Protein AF-A0A0F6ADE4-F1 (afdb_monomer)

pLDDT: mean 85.1, std 11.87, range [43.09, 96.0]

Secondary structure (DSSP, 8-state):
-HHHHHHHHHHHHHHHHHHHHHHHHHHHHHH---HHHHHHHHHHHHHHHHHHHHHHHHHHTT-HHHHHHHHHHH--

Sequence (76 aa):
MKSIQTNEKKLIAAWLFCVLCWGNVALLMLFSPLTILEVTSLCFAVVVTQMTIYFTKKIGESNPLVASVYKCLLGD

Radius of gyration: 15.03 Å; Cα contacts (8 Å, |Δi|>4): 45; chains: 1; bounding box: 37×23×38 Å

Organism: NCBI:txid1129367

Mean predicted aligned error: 5.8 Å

Foldseek 3Di:
DVVLVVLVVVLVVLVVVLVVLVVVLVVCVVPPPDVVVSVVSVVVSVVSVVVSLVSLVVSCVVPVVSVVVNCVVPVD

Solvent-accessible surface area (backbone atoms only — not comparable to full-atom values): 4183 Å² total; per-residue (Å²): 116,75,68,64,62,52,52,52,55,51,50,54,52,42,51,52,51,39,52,51,42,47,52,51,38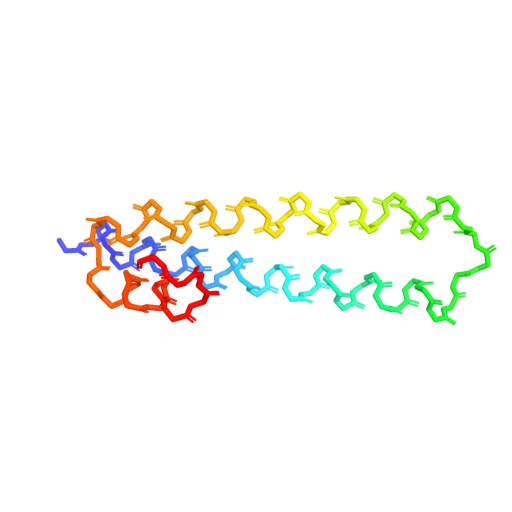,53,50,38,66,74,72,55,92,49,65,69,58,42,53,53,42,48,53,49,38,50,54,48,44,54,51,44,51,51,51,42,50,63,48,15,80,79,29,71,69,47,30,52,51,46,24,74,75,70,75,104

Nearest PDB structures (foldseek):
  5l8f-assembly1_B  TM=8.034E-01  e=1.511E+00  Rhodospirillum rubrum ATCC 11170
  6wa9-assembly1_L  TM=8.496E-01  e=2.503E+00  Chlamydia pneumoniae
  6sv1-assembly1_B  TM=8.020E-01  e=3.221E+00  Rhodospirillum rubrum
  5l8g-assembly3_c  TM=8.058E-01  e=4.146E+00  Rhodospirillum rubrum
  5l8g-assembly2_S  TM=8.030E-01  e=5.683E+00  Rhodospirillum rubrum

Structure (mmCIF, N/CA/C/O backbone):
data_AF-A0A0F6ADE4-F1
#
_entry.id   AF-A0A0F6ADE4-F1
#
loop_
_atom_site.group_PDB
_atom_site.id
_atom_site.type_symbol
_atom_site.label_atom_id
_atom_site.label_alt_id
_atom_site.label_comp_id
_atom_site.label_asym_id
_atom_site.label_entity_id
_atom_site.label_seq_id
_atom_site.pdbx_PDB_ins_code
_atom_site.Cartn_x
_atom_site.Cartn_y
_atom_site.Cartn_z
_atom_site.occupancy
_atom_site.B_iso_or_equiv
_atom_site.auth_seq_id
_atom_site.auth_comp_id
_atom_site.auth_asym_id
_atom_site.auth_atom_id
_atom_site.pdbx_PDB_model_num
ATOM 1 N N . MET A 1 1 ? -22.288 10.687 16.919 1.00 43.09 1 MET A N 1
ATOM 2 C CA . MET A 1 1 ? -22.536 9.709 15.828 1.00 43.09 1 MET A CA 1
ATOM 3 C C . MET A 1 1 ? -21.993 10.121 14.453 1.00 43.09 1 MET A C 1
ATOM 5 O O . MET A 1 1 ? -21.423 9.260 13.803 1.00 43.09 1 MET A O 1
ATOM 9 N N . LYS A 1 2 ? -22.090 11.385 13.992 1.00 46.94 2 LYS A N 1
ATOM 10 C CA . LYS A 1 2 ? -21.607 11.785 12.641 1.00 46.94 2 LYS A CA 1
ATOM 11 C C . LYS A 1 2 ? -20.087 11.647 12.400 1.00 46.94 2 LYS A C 1
ATOM 13 O O . LYS A 1 2 ? -19.677 11.376 11.274 1.00 46.94 2 LYS A O 1
ATOM 18 N N . SER A 1 3 ? -19.247 11.816 13.424 1.00 54.41 3 SER A N 1
ATOM 19 C CA . SER A 1 3 ? -17.781 11.725 13.279 1.00 54.41 3 SER A CA 1
ATOM 20 C C . SER A 1 3 ? -17.289 10.299 13.005 1.00 54.41 3 SER A C 1
ATOM 22 O O . SER A 1 3 ? -16.436 10.103 12.145 1.00 54.41 3 SER A O 1
ATOM 24 N N . ILE A 1 4 ? -17.875 9.303 13.676 1.00 54.06 4 ILE A N 1
ATOM 25 C CA . ILE A 1 4 ? -17.486 7.886 13.576 1.00 54.06 4 ILE A CA 1
ATOM 26 C C . ILE A 1 4 ? -17.718 7.364 12.150 1.00 54.06 4 ILE A C 1
ATOM 28 O O . ILE A 1 4 ? -16.809 6.821 11.530 1.00 54.06 4 ILE A O 1
ATOM 32 N N . GLN A 1 5 ? -18.890 7.651 11.579 1.00 56.97 5 GLN A N 1
ATOM 33 C CA . GLN A 1 5 ? -19.268 7.223 10.227 1.00 56.97 5 GLN A CA 1
ATOM 34 C C . GLN A 1 5 ? -18.442 7.905 9.114 1.00 56.97 5 GLN A C 1
ATOM 36 O O . GLN A 1 5 ? -18.284 7.376 8.015 1.00 56.97 5 GLN A O 1
ATOM 41 N N . THR A 1 6 ? -17.895 9.095 9.387 1.00 59.56 6 THR A N 1
ATOM 42 C CA . THR A 1 6 ? -17.021 9.815 8.445 1.00 59.56 6 THR A CA 1
ATOM 43 C C . THR A 1 6 ? -15.617 9.199 8.401 1.00 59.56 6 THR A C 1
ATOM 45 O O . THR A 1 6 ? -14.976 9.209 7.351 1.00 59.56 6 THR A O 1
ATOM 48 N N . ASN A 1 7 ? -15.148 8.626 9.513 1.00 71.56 7 ASN A N 1
ATOM 49 C CA . ASN A 1 7 ? -13.838 7.976 9.598 1.00 71.56 7 ASN A CA 1
ATOM 50 C C . ASN A 1 7 ? -13.808 6.631 8.855 1.00 71.56 7 ASN A C 1
ATOM 52 O O . ASN A 1 7 ? -12.837 6.351 8.159 1.00 71.56 7 ASN A O 1
ATOM 56 N N . GLU A 1 8 ? -14.889 5.846 8.903 1.00 72.56 8 GLU A N 1
ATOM 57 C CA . GLU A 1 8 ? -14.996 4.576 8.164 1.00 72.56 8 GLU A CA 1
ATOM 58 C C . GLU A 1 8 ? -14.951 4.775 6.642 1.00 72.56 8 GLU A C 1
ATOM 60 O O . GLU A 1 8 ? -14.218 4.082 5.941 1.00 72.56 8 GLU A O 1
ATOM 65 N N . LYS A 1 9 ? -15.674 5.772 6.112 1.00 80.38 9 LYS A N 1
ATOM 66 C CA . LYS A 1 9 ? -15.661 6.076 4.669 1.00 80.38 9 LYS A CA 1
ATOM 67 C C . LYS A 1 9 ? -14.274 6.489 4.179 1.00 80.38 9 LYS A C 1
ATOM 69 O O . LYS A 1 9 ? -13.858 6.083 3.097 1.00 80.38 9 LYS A O 1
ATOM 74 N N . LYS A 1 10 ? -13.548 7.272 4.983 1.00 83.94 10 LYS A N 1
ATOM 75 C CA . LYS A 1 10 ? -12.159 7.652 4.692 1.00 83.94 10 LYS A CA 1
ATOM 76 C C . LYS A 1 10 ? -11.230 6.442 4.703 1.00 83.94 10 LYS A C 1
ATOM 78 O O . LYS A 1 10 ? -10.354 6.357 3.851 1.00 83.94 10 LYS A O 1
ATOM 83 N N . LEU A 1 11 ? -11.446 5.502 5.622 1.00 86.69 11 LEU A N 1
ATOM 84 C CA . LEU A 1 11 ? -10.670 4.269 5.693 1.00 86.69 11 LEU A CA 1
ATOM 85 C C . LEU A 1 11 ? -10.886 3.384 4.460 1.00 86.69 11 LEU A C 1
ATOM 87 O O . LEU A 1 11 ? -9.918 2.913 3.873 1.00 86.69 11 LEU A O 1
ATOM 91 N N . ILE A 1 12 ? -12.138 3.214 4.024 1.00 88.75 12 ILE A N 1
ATOM 92 C CA . ILE A 1 12 ? -12.463 2.479 2.793 1.00 88.75 12 ILE A CA 1
ATOM 93 C C . ILE A 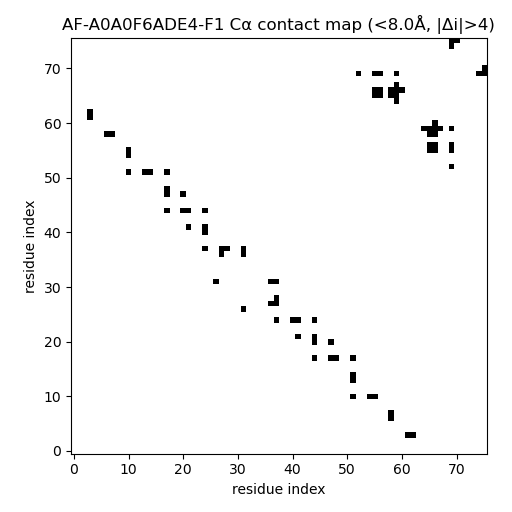1 12 ? -11.808 3.150 1.580 1.00 88.75 12 ILE A C 1
ATOM 95 O O . ILE A 1 12 ? -11.202 2.471 0.757 1.00 88.75 12 ILE A O 1
ATOM 99 N N . ALA A 1 13 ? -11.876 4.481 1.487 1.00 89.81 13 ALA A N 1
ATOM 100 C CA . ALA A 1 13 ? -11.217 5.223 0.415 1.00 89.81 13 ALA A CA 1
ATOM 101 C C . ALA A 1 13 ? -9.687 5.040 0.428 1.00 89.81 13 ALA A C 1
ATOM 103 O O . ALA A 1 13 ? -9.087 4.876 -0.633 1.00 89.81 13 ALA A O 1
ATOM 104 N N . ALA A 1 14 ? -9.059 5.013 1.609 1.00 90.75 14 ALA A N 1
ATOM 105 C CA . ALA A 1 14 ? -7.625 4.760 1.748 1.00 90.75 14 ALA A CA 1
ATOM 106 C C . ALA A 1 14 ? -7.240 3.344 1.287 1.00 90.75 14 ALA A C 1
ATOM 108 O O . ALA A 1 14 ? -6.281 3.184 0.535 1.00 90.75 14 ALA A O 1
ATOM 109 N N . TRP A 1 15 ? -8.020 2.325 1.661 1.00 92.81 15 TRP A N 1
ATOM 110 C CA . TRP A 1 15 ? -7.808 0.952 1.194 1.00 92.81 15 TRP A CA 1
ATOM 111 C C . TRP A 1 15 ? -8.027 0.799 -0.314 1.00 92.81 15 TRP A C 1
ATOM 113 O O . TRP A 1 15 ? -7.221 0.147 -0.974 1.00 92.81 15 TRP A O 1
ATOM 123 N N . LEU A 1 16 ? -9.047 1.445 -0.887 1.00 94.44 16 LEU A N 1
ATOM 124 C CA . LEU A 1 16 ? -9.253 1.480 -2.340 1.00 94.44 16 LEU A CA 1
ATOM 125 C C . LEU A 1 16 ? -8.060 2.116 -3.060 1.00 94.44 16 LEU A C 1
ATOM 127 O O . LEU A 1 16 ? -7.568 1.563 -4.040 1.00 94.44 16 LEU A O 1
ATOM 131 N N . PHE A 1 17 ? -7.560 3.245 -2.555 1.00 92.81 17 PHE A N 1
ATOM 132 C CA . PHE A 1 17 ? -6.364 3.886 -3.098 1.00 92.81 17 PHE A CA 1
ATOM 133 C C . PHE A 1 17 ? -5.132 2.977 -2.996 1.00 92.81 17 PHE A C 1
ATOM 135 O O . PHE A 1 17 ? -4.374 2.871 -3.956 1.00 92.81 17 PHE A O 1
ATOM 142 N N . CYS A 1 18 ? -4.959 2.274 -1.874 1.00 94.44 18 CYS A N 1
ATOM 143 C CA . CYS A 1 18 ? -3.882 1.303 -1.687 1.00 94.44 18 CYS A CA 1
ATOM 144 C C . CYS A 1 18 ? -3.935 0.185 -2.744 1.00 94.44 18 CYS A C 1
ATOM 146 O O . CYS A 1 18 ? -2.934 -0.082 -3.406 1.00 94.44 18 CYS A O 1
ATOM 148 N N . VAL A 1 19 ? -5.111 -0.409 -2.976 1.00 94.75 19 VAL A N 1
ATOM 149 C CA . VAL A 1 19 ? -5.302 -1.450 -4.003 1.00 94.75 19 VAL A CA 1
ATOM 150 C C . VAL A 1 19 ? -5.009 -0.914 -5.406 1.00 94.75 19 VAL A C 1
ATOM 152 O O . VAL A 1 19 ? -4.300 -1.564 -6.170 1.00 94.75 19 VAL A O 1
ATOM 155 N N . LEU A 1 20 ? -5.495 0.285 -5.743 1.00 94.81 20 LEU A N 1
ATOM 156 C CA . LEU A 1 20 ? -5.204 0.924 -7.032 1.00 94.81 20 LEU A CA 1
ATOM 157 C C . LEU A 1 20 ? -3.708 1.218 -7.204 1.00 94.81 20 LEU A C 1
ATOM 159 O O . LEU A 1 20 ? -3.170 1.036 -8.293 1.00 94.81 20 LEU A O 1
ATOM 163 N N . CYS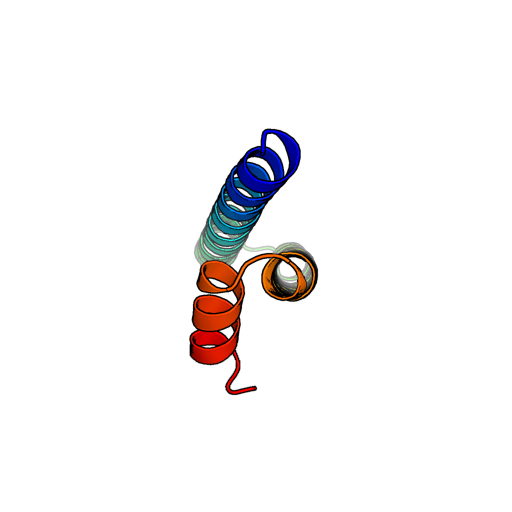 A 1 21 ? -3.023 1.621 -6.132 1.00 94.75 21 CYS A N 1
ATOM 164 C CA . CYS A 1 21 ? -1.584 1.856 -6.137 1.00 94.75 21 CYS A CA 1
ATOM 165 C C . CYS A 1 21 ? -0.811 0.567 -6.446 1.00 94.75 21 CYS A C 1
ATOM 167 O O . CYS A 1 21 ? 0.059 0.569 -7.315 1.00 94.75 21 CYS A O 1
ATOM 169 N N . TRP A 1 22 ? -1.159 -0.544 -5.796 1.00 95.69 22 TRP A N 1
ATOM 170 C CA . TRP A 1 22 ? -0.565 -1.851 -6.090 1.00 95.69 22 TRP A CA 1
ATOM 171 C C . TRP A 1 22 ? -0.903 -2.352 -7.495 1.00 95.69 22 TRP A C 1
ATOM 173 O O . TRP A 1 22 ? -0.028 -2.890 -8.170 1.00 95.69 22 TRP A O 1
ATOM 183 N N . GLY A 1 23 ? -2.127 -2.118 -7.973 1.00 94.25 23 GLY A N 1
ATOM 184 C CA . GLY A 1 23 ? -2.506 -2.395 -9.359 1.00 94.25 23 GLY A CA 1
ATOM 185 C C . GLY A 1 23 ? -1.635 -1.627 -10.356 1.00 94.25 23 GLY A C 1
ATOM 186 O O . GLY A 1 23 ? -1.142 -2.206 -11.320 1.00 94.25 23 GLY A O 1
ATOM 187 N N . ASN A 1 24 ? -1.366 -0.347 -10.089 1.00 92.50 24 ASN A N 1
ATOM 188 C CA . ASN A 1 24 ? -0.482 0.464 -10.922 1.00 92.50 24 ASN A CA 1
ATOM 189 C C . ASN A 1 24 ? 0.974 -0.032 -10.891 1.00 92.50 24 ASN A C 1
ATOM 191 O O . ASN A 1 24 ? 1.622 -0.078 -11.932 1.00 92.50 24 ASN A O 1
ATOM 195 N N . VAL A 1 25 ? 1.482 -0.456 -9.728 1.00 93.94 25 VAL A N 1
ATOM 196 C CA . VAL A 1 25 ? 2.812 -1.085 -9.629 1.00 93.94 25 VAL A CA 1
ATOM 197 C C . VAL A 1 25 ? 2.867 -2.378 -10.440 1.00 93.94 25 VAL A C 1
ATOM 199 O O . VAL A 1 25 ? 3.822 -2.576 -11.182 1.00 93.94 25 VAL A O 1
ATOM 202 N N . ALA A 1 26 ? 1.846 -3.234 -10.352 1.00 93.25 26 ALA A N 1
ATOM 203 C CA . ALA A 1 26 ? 1.790 -4.474 -11.123 1.00 93.25 26 ALA A CA 1
ATOM 204 C C . ALA A 1 26 ? 1.796 -4.210 -12.638 1.00 93.25 26 ALA A C 1
ATOM 206 O O . ALA A 1 26 ? 2.516 -4.879 -13.373 1.00 93.25 26 ALA A O 1
ATOM 207 N N . LEU A 1 27 ? 1.054 -3.199 -13.103 1.00 92.12 27 LEU A N 1
ATOM 208 C CA . LEU A 1 27 ? 1.080 -2.778 -14.506 1.00 92.12 27 LEU A CA 1
ATOM 209 C C . LEU A 1 27 ? 2.456 -2.238 -14.915 1.00 92.12 27 LEU A C 1
ATOM 211 O O . LEU A 1 27 ? 2.956 -2.596 -15.978 1.00 92.12 27 LEU A O 1
ATOM 215 N N . LEU A 1 28 ? 3.091 -1.420 -14.071 1.00 91.75 28 LEU A N 1
ATOM 216 C CA . LEU A 1 28 ? 4.439 -0.919 -14.335 1.00 91.75 28 LEU A CA 1
ATOM 217 C C . LEU A 1 28 ? 5.452 -2.059 -14.448 1.00 91.75 28 LEU A C 1
ATOM 219 O O . LEU A 1 28 ? 6.216 -2.064 -15.399 1.00 91.75 28 LEU A O 1
ATOM 223 N N . MET A 1 29 ? 5.406 -3.051 -13.561 1.00 90.25 29 MET A N 1
ATOM 224 C CA . MET A 1 29 ? 6.296 -4.220 -13.617 1.00 90.25 29 MET A CA 1
ATOM 225 C C . MET A 1 29 ? 6.077 -5.094 -14.863 1.00 90.25 29 MET A C 1
ATOM 227 O O . MET A 1 29 ? 6.983 -5.806 -15.282 1.00 90.25 29 MET A O 1
ATOM 231 N N . LEU A 1 30 ? 4.874 -5.084 -15.447 1.00 92.00 30 LEU A N 1
ATOM 232 C CA . LEU A 1 30 ? 4.559 -5.869 -16.647 1.00 92.00 30 LEU A CA 1
ATOM 233 C C . LEU A 1 30 ? 4.954 -5.167 -17.950 1.00 92.00 30 LEU A C 1
ATOM 235 O O . LEU A 1 30 ? 5.259 -5.841 -18.933 1.00 92.00 30 LEU A O 1
ATOM 239 N N . PHE A 1 31 ? 4.902 -3.834 -17.984 1.00 90.31 31 PHE A N 1
ATOM 240 C CA . PHE A 1 31 ? 5.010 -3.068 -19.230 1.00 90.31 31 PHE A CA 1
ATOM 241 C C . PHE A 1 31 ? 6.181 -2.078 -19.273 1.00 90.31 31 PHE A C 1
ATOM 243 O O . PHE A 1 31 ? 6.522 -1.600 -20.355 1.00 90.31 31 PHE A O 1
ATOM 250 N N . SER A 1 32 ? 6.790 -1.730 -18.137 1.00 86.12 32 SER A N 1
ATOM 251 C CA . SER A 1 32 ? 7.875 -0.749 -18.085 1.00 86.12 32 SER A CA 1
ATOM 252 C C . SER A 1 32 ? 9.223 -1.400 -18.401 1.00 86.12 32 SER A C 1
ATOM 254 O O . SER A 1 32 ? 9.588 -2.385 -17.775 1.00 86.12 32 SER A O 1
ATOM 256 N N . PRO A 1 33 ? 10.032 -0.824 -19.304 1.00 87.69 33 PRO A N 1
ATOM 257 C CA . PRO A 1 33 ? 11.430 -1.217 -19.468 1.00 87.69 33 PRO A CA 1
ATOM 258 C C . PRO A 1 33 ? 12.372 -0.497 -18.480 1.00 87.69 33 PRO A C 1
ATOM 260 O O . PRO A 1 33 ? 13.585 -0.695 -18.524 1.00 87.69 33 PRO A O 1
ATOM 263 N N . LEU A 1 34 ? 11.849 0.394 -17.626 1.00 89.88 34 LEU A N 1
ATOM 264 C CA . LEU A 1 34 ? 12.633 1.241 -16.723 1.00 89.88 34 LEU A CA 1
ATOM 265 C C . LEU A 1 34 ? 12.586 0.725 -15.279 1.00 89.88 34 LEU A C 1
ATOM 267 O O . LEU A 1 34 ? 11.673 1.058 -14.521 1.00 89.88 34 LEU A O 1
ATOM 271 N N . THR A 1 35 ? 13.637 0.021 -14.857 1.00 88.19 35 THR A N 1
ATOM 272 C CA . THR A 1 35 ? 13.765 -0.535 -13.496 1.00 88.19 35 THR A CA 1
ATOM 273 C C . THR A 1 35 ? 13.718 0.530 -12.396 1.00 88.19 35 THR A C 1
ATOM 275 O O . THR A 1 35 ? 13.192 0.299 -11.311 1.00 88.19 35 THR A O 1
ATOM 278 N N . ILE A 1 36 ? 14.222 1.742 -12.651 1.00 90.69 36 ILE A N 1
ATOM 279 C CA . ILE A 1 36 ? 14.172 2.824 -11.651 1.00 90.69 36 ILE A CA 1
ATOM 280 C C . ILE A 1 36 ? 12.727 3.239 -11.336 1.00 90.69 36 ILE A C 1
ATOM 282 O O . ILE A 1 36 ? 12.406 3.570 -10.192 1.00 90.69 36 ILE A O 1
ATOM 286 N N . LEU A 1 37 ? 11.849 3.195 -12.343 1.00 88.69 37 LEU A N 1
ATOM 287 C CA . LEU A 1 37 ? 10.443 3.550 -12.200 1.00 88.69 37 LEU A CA 1
ATOM 288 C C . LEU A 1 37 ? 9.691 2.464 -11.426 1.00 88.69 37 LEU A C 1
ATOM 290 O O . LEU A 1 37 ? 8.877 2.782 -10.561 1.00 88.69 37 LEU A O 1
ATOM 294 N N . GLU A 1 38 ? 10.017 1.199 -11.680 1.00 89.31 38 GLU A N 1
ATOM 295 C CA . GLU A 1 38 ? 9.516 0.041 -10.937 1.00 89.31 38 GLU A CA 1
ATOM 296 C C . GLU A 1 38 ? 9.871 0.124 -9.451 1.00 89.31 38 GLU A C 1
ATOM 298 O O . GLU A 1 38 ? 8.983 0.085 -8.599 1.00 89.31 38 GLU A O 1
ATOM 303 N N . VAL A 1 39 ? 11.157 0.316 -9.135 1.00 92.12 39 VAL A N 1
ATOM 304 C CA . VAL A 1 39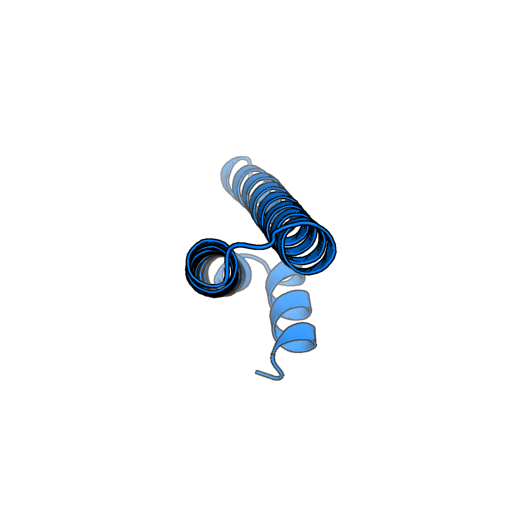 ? 11.651 0.399 -7.752 1.00 92.12 39 VAL A CA 1
ATOM 305 C C . VAL A 1 39 ? 11.024 1.583 -7.017 1.00 92.12 39 VAL A C 1
ATOM 307 O O . VAL A 1 39 ? 10.543 1.431 -5.895 1.00 92.12 39 VAL A O 1
ATOM 310 N N . THR A 1 40 ? 10.973 2.757 -7.650 1.00 92.75 40 THR A N 1
ATOM 311 C CA . THR A 1 40 ? 10.372 3.954 -7.038 1.00 92.75 40 THR A CA 1
ATOM 312 C C . THR A 1 40 ? 8.880 3.753 -6.768 1.00 92.75 40 THR A C 1
ATOM 314 O O . THR A 1 40 ? 8.388 4.106 -5.694 1.00 92.75 40 THR A O 1
ATOM 317 N N . SER A 1 41 ? 8.160 3.134 -7.706 1.00 92.38 41 SER A N 1
ATOM 318 C CA . SER A 1 41 ? 6.726 2.867 -7.560 1.00 92.38 41 SER A CA 1
ATOM 319 C C . SER A 1 41 ? 6.447 1.818 -6.484 1.00 92.38 41 SER A C 1
ATOM 321 O O . SER A 1 41 ? 5.488 1.955 -5.725 1.00 92.38 41 SER A O 1
ATOM 323 N N . LEU A 1 42 ? 7.312 0.810 -6.359 1.00 93.62 42 LEU A N 1
ATOM 324 C CA . LEU A 1 42 ? 7.219 -0.205 -5.314 1.00 93.62 42 LEU A CA 1
ATOM 325 C C . LEU A 1 42 ? 7.459 0.404 -3.925 1.00 93.62 42 LEU A C 1
ATOM 327 O O . LEU A 1 42 ? 6.665 0.176 -3.013 1.00 93.62 42 LEU A O 1
ATOM 331 N N . CYS A 1 43 ? 8.471 1.265 -3.777 1.00 94.69 43 CYS A N 1
ATOM 332 C CA . CYS A 1 43 ? 8.695 2.036 -2.549 1.00 94.69 43 CYS A CA 1
ATOM 333 C C . CYS A 1 43 ? 7.471 2.887 -2.178 1.00 94.69 43 CYS A C 1
ATOM 335 O O . CYS A 1 43 ? 7.044 2.890 -1.022 1.00 94.69 43 CYS A O 1
ATOM 337 N N . PHE A 1 44 ? 6.872 3.572 -3.154 1.00 92.81 44 PHE A N 1
ATOM 338 C CA . PHE A 1 44 ? 5.667 4.369 -2.932 1.00 92.81 44 PHE A CA 1
ATOM 339 C C . PHE A 1 44 ? 4.481 3.512 -2.460 1.00 92.81 44 PHE A C 1
ATOM 341 O O . PHE A 1 44 ? 3.840 3.851 -1.464 1.00 92.81 44 PHE A O 1
ATOM 348 N N . ALA A 1 45 ? 4.226 2.367 -3.101 1.00 94.19 45 ALA A N 1
ATOM 349 C CA . ALA A 1 45 ? 3.149 1.459 -2.705 1.00 94.19 45 ALA A CA 1
ATOM 350 C C . ALA A 1 45 ? 3.335 0.905 -1.285 1.00 94.19 45 ALA A C 1
ATOM 352 O O . ALA A 1 45 ? 2.370 0.827 -0.518 1.00 94.19 45 ALA A O 1
ATOM 353 N N . VAL A 1 46 ? 4.572 0.593 -0.888 1.00 95.31 46 VAL A N 1
ATOM 354 C CA . VAL A 1 46 ? 4.884 0.178 0.487 1.00 95.31 46 VAL A CA 1
ATOM 355 C C . VAL A 1 46 ? 4.545 1.292 1.481 1.00 95.31 46 VAL A C 1
ATOM 357 O O . VAL A 1 46 ? 3.852 1.031 2.464 1.00 95.31 46 VAL A O 1
ATOM 360 N N . VAL A 1 47 ? 4.946 2.540 1.221 1.00 96.00 47 VAL A N 1
ATOM 361 C CA . VAL A 1 47 ? 4.627 3.684 2.099 1.00 96.00 47 VAL A CA 1
ATOM 362 C C . VAL A 1 47 ? 3.114 3.892 2.228 1.00 96.00 47 VAL A C 1
ATOM 364 O O . VAL A 1 47 ? 2.605 4.061 3.338 1.00 96.00 47 VAL A O 1
ATOM 367 N N . VAL A 1 48 ? 2.373 3.828 1.118 1.00 94.94 48 VAL A N 1
ATOM 368 C CA . VAL A 1 48 ? 0.903 3.936 1.116 1.00 94.94 48 VAL A CA 1
ATOM 369 C C . VAL A 1 48 ? 0.266 2.813 1.937 1.00 94.94 48 VAL A C 1
ATOM 371 O O . VAL A 1 48 ? -0.663 3.061 2.712 1.00 94.94 48 VAL A O 1
ATOM 374 N N . THR A 1 49 ? 0.792 1.593 1.826 1.00 94.00 49 THR A N 1
ATOM 375 C CA . THR A 1 49 ? 0.325 0.434 2.600 1.00 94.00 49 THR A CA 1
ATOM 376 C C . THR A 1 49 ? 0.524 0.660 4.097 1.00 94.00 49 THR A C 1
ATOM 378 O O . THR A 1 49 ? -0.422 0.514 4.869 1.00 94.00 49 THR A O 1
ATOM 381 N N . GLN A 1 50 ? 1.716 1.103 4.509 1.00 92.94 50 GLN A N 1
ATOM 382 C CA . GLN A 1 50 ? 2.030 1.392 5.914 1.00 92.94 50 GLN A CA 1
ATOM 383 C C . GLN A 1 50 ? 1.131 2.497 6.488 1.00 92.94 50 GLN A C 1
ATOM 385 O O . GLN A 1 50 ? 0.582 2.351 7.581 1.00 92.94 50 GLN A O 1
ATOM 390 N N . MET A 1 51 ? 0.904 3.578 5.732 1.00 92.56 51 MET A N 1
ATOM 391 C CA . MET A 1 51 ? -0.025 4.638 6.140 1.00 92.56 51 MET A CA 1
ATOM 392 C C . MET A 1 51 ? -1.458 4.122 6.298 1.00 92.56 51 MET A C 1
ATOM 394 O O . MET A 1 51 ? -2.133 4.448 7.274 1.00 92.56 51 MET A O 1
ATOM 398 N N . THR A 1 52 ? -1.925 3.293 5.365 1.00 92.50 52 THR A N 1
ATOM 399 C CA 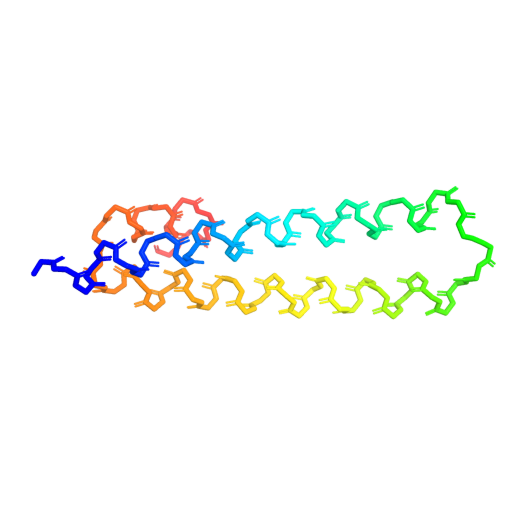. THR A 1 52 ? -3.280 2.727 5.400 1.00 92.50 52 THR A CA 1
ATOM 400 C C . THR A 1 52 ? -3.464 1.804 6.607 1.00 92.50 52 THR A C 1
ATOM 402 O O . THR A 1 52 ? -4.476 1.891 7.308 1.00 92.50 52 THR A O 1
ATOM 405 N N . ILE A 1 53 ? -2.459 0.984 6.924 1.00 91.25 53 ILE A N 1
ATOM 406 C CA . ILE A 1 53 ? -2.437 0.146 8.129 1.00 91.25 53 ILE A CA 1
ATOM 407 C C . ILE A 1 53 ? -2.475 1.010 9.397 1.00 91.25 53 ILE A C 1
ATOM 409 O O . ILE A 1 53 ? -3.294 0.761 10.283 1.00 91.25 53 ILE A O 1
ATOM 413 N N . TYR A 1 54 ? -1.661 2.067 9.467 1.00 89.38 54 TYR A N 1
ATOM 414 C CA . TYR A 1 54 ? -1.657 2.995 10.601 1.00 89.38 54 TYR A CA 1
ATOM 415 C C . TYR A 1 54 ? -3.029 3.653 10.820 1.00 89.38 54 TYR A C 1
ATOM 417 O O . TYR A 1 54 ? -3.532 3.690 11.946 1.00 89.38 54 TYR A O 1
ATOM 425 N N . PHE A 1 55 ? -3.682 4.124 9.751 1.00 88.00 55 PHE A N 1
ATOM 426 C CA . PHE A 1 55 ? -5.037 4.671 9.849 1.00 88.00 55 PHE A CA 1
ATOM 427 C C . PHE A 1 55 ? -6.057 3.621 10.289 1.00 88.00 55 PHE A C 1
ATOM 429 O O . PHE A 1 55 ? -6.933 3.934 11.095 1.00 88.00 55 PHE A O 1
ATOM 436 N N . THR A 1 56 ? -5.921 2.380 9.817 1.00 87.62 56 THR A N 1
ATOM 437 C CA . THR A 1 56 ? -6.770 1.258 10.244 1.00 87.62 56 THR A CA 1
ATOM 438 C C . THR A 1 56 ? -6.645 1.034 11.750 1.00 87.62 56 THR A C 1
ATOM 440 O O . THR A 1 56 ? -7.665 0.984 12.434 1.00 87.62 56 THR A O 1
ATOM 443 N N . LYS A 1 57 ? -5.417 0.998 12.288 1.00 86.94 57 LYS A N 1
ATOM 444 C CA . LYS A 1 57 ? -5.160 0.864 13.731 1.00 86.94 57 LYS A CA 1
ATOM 445 C C . LYS A 1 57 ? -5.826 1.983 14.529 1.00 86.94 57 LYS A C 1
ATOM 447 O O . LYS A 1 57 ? -6.616 1.720 15.431 1.00 86.94 57 LYS A O 1
ATOM 452 N N . LYS A 1 58 ? -5.563 3.235 14.143 1.00 86.56 58 LYS A N 1
ATOM 453 C CA . LYS A 1 58 ? -6.073 4.429 14.833 1.00 86.56 58 LYS A CA 1
ATOM 454 C C . LYS A 1 58 ? -7.601 4.512 14.829 1.00 86.56 58 LYS A C 1
ATOM 456 O O . LYS A 1 58 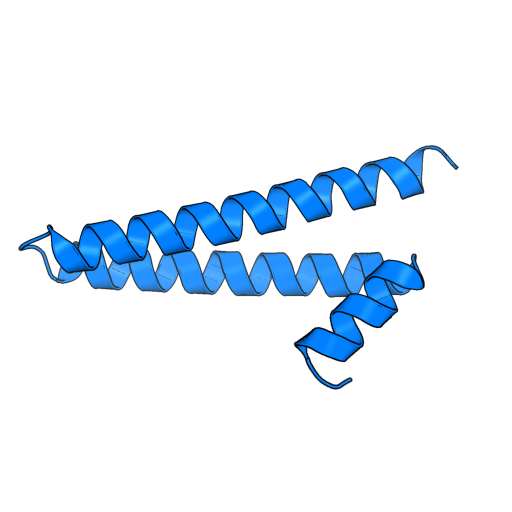? -8.203 4.981 15.788 1.00 86.56 58 LYS A O 1
ATOM 461 N N . ILE A 1 59 ? -8.247 4.073 13.750 1.00 85.31 59 ILE A N 1
ATOM 462 C CA . ILE A 1 59 ? -9.713 4.026 13.673 1.00 85.31 59 ILE A CA 1
ATOM 463 C C . ILE A 1 59 ? -10.259 2.824 14.455 1.00 85.31 59 ILE A C 1
ATOM 465 O O . ILE A 1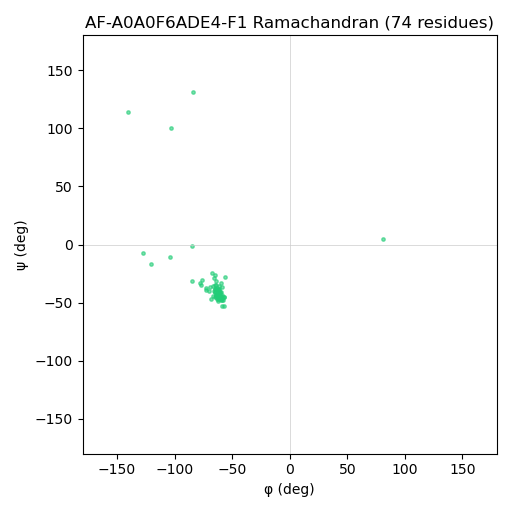 59 ? -11.304 2.954 15.091 1.00 85.31 59 ILE A O 1
ATOM 469 N N . GLY A 1 60 ? -9.545 1.695 14.466 1.00 84.25 60 GLY A N 1
ATOM 470 C CA . GLY A 1 60 ? -9.872 0.512 15.26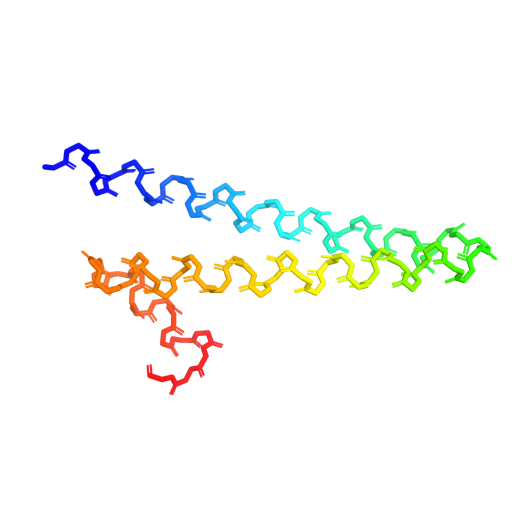3 1.00 84.25 60 GLY A CA 1
ATOM 471 C C . GLY A 1 60 ? -9.932 0.793 16.765 1.00 84.25 60 GLY A C 1
ATOM 472 O O . GLY A 1 60 ? -10.847 0.320 17.429 1.00 84.25 60 GLY A O 1
ATOM 473 N N . GLU A 1 61 ? -9.062 1.656 17.295 1.00 84.06 61 GLU A N 1
ATOM 474 C CA . GLU A 1 61 ? -9.126 2.103 18.702 1.00 84.06 61 GLU A CA 1
ATOM 475 C C . GLU A 1 61 ? -10.479 2.738 19.072 1.00 84.06 61 GLU A C 1
ATOM 477 O O . GLU A 1 61 ? -10.905 2.685 20.222 1.00 84.06 61 GLU A O 1
ATOM 482 N N . SER A 1 62 ? -11.174 3.330 18.096 1.00 82.88 62 SER A N 1
ATOM 483 C CA . SER A 1 62 ? -12.479 3.975 18.285 1.00 82.88 62 SER A CA 1
ATOM 484 C C . SER A 1 62 ? -13.661 3.145 17.772 1.00 82.88 62 SER A C 1
ATOM 486 O O . SER A 1 62 ? -14.809 3.527 18.002 1.00 82.88 62 SER A O 1
ATOM 488 N N . ASN A 1 63 ? -13.417 2.057 17.034 1.00 80.38 63 ASN A N 1
ATOM 489 C CA . ASN A 1 63 ? -14.456 1.283 16.362 1.00 80.38 63 ASN A CA 1
ATOM 490 C C . ASN A 1 63 ? -14.179 -0.231 16.443 1.00 80.38 63 ASN A C 1
ATOM 492 O O . ASN A 1 63 ? -13.247 -0.715 15.796 1.00 80.38 63 ASN A O 1
ATOM 496 N N . PRO A 1 64 ? -15.022 -1.002 17.156 1.00 81.12 64 PRO A N 1
ATOM 497 C CA . PRO A 1 64 ? -14.786 -2.424 17.392 1.00 81.12 64 PRO A CA 1
ATOM 498 C C . PRO A 1 64 ? -14.838 -3.280 16.117 1.00 81.12 64 PRO A C 1
ATOM 500 O O . PRO A 1 64 ? -14.139 -4.289 16.042 1.00 81.12 64 PRO A O 1
ATOM 503 N N . LEU A 1 65 ? -15.606 -2.882 15.092 1.00 82.38 65 LEU A N 1
ATOM 504 C CA . LEU A 1 65 ? -15.634 -3.597 13.809 1.00 82.38 65 LEU A CA 1
ATOM 505 C C . LEU A 1 65 ? -14.303 -3.441 13.072 1.00 82.38 65 LEU A C 1
ATOM 507 O O . LEU A 1 65 ? -13.719 -4.422 12.620 1.00 82.38 65 LEU A O 1
ATOM 511 N N . VAL A 1 66 ? -13.785 -2.213 13.000 1.00 82.69 66 VAL A N 1
ATOM 512 C CA . VAL A 1 66 ? -12.485 -1.936 12.371 1.00 82.69 66 VAL A CA 1
ATOM 513 C C . VAL A 1 66 ? -11.346 -2.566 13.173 1.00 82.69 66 VAL A C 1
ATOM 515 O O . VAL A 1 66 ? -10.403 -3.082 12.578 1.00 82.69 66 VAL A O 1
ATOM 518 N N . ALA A 1 67 ? -11.450 -2.594 14.505 1.00 83.12 67 ALA A N 1
ATOM 519 C CA . ALA A 1 67 ? -10.507 -3.310 15.356 1.00 83.12 67 ALA A CA 1
ATOM 520 C C . ALA A 1 67 ? -10.459 -4.799 14.995 1.00 83.12 67 ALA A C 1
ATOM 522 O O . ALA A 1 67 ? -9.377 -5.332 14.790 1.00 83.12 67 ALA A O 1
ATOM 523 N N . SER A 1 68 ? -11.617 -5.454 14.848 1.00 83.25 68 SER A N 1
ATOM 524 C CA . SER A 1 68 ? -11.694 -6.864 14.445 1.00 83.25 68 SER A CA 1
ATOM 525 C C . SER A 1 68 ? -11.053 -7.117 13.076 1.00 83.25 68 SER A C 1
ATOM 527 O O . SER A 1 68 ? -10.311 -8.088 12.927 1.00 83.25 68 SER A O 1
ATOM 529 N N . VAL A 1 69 ? -11.259 -6.220 12.105 1.00 82.38 69 VAL A N 1
ATOM 530 C CA . VAL A 1 69 ? -10.593 -6.296 10.793 1.00 82.38 69 VAL A CA 1
ATOM 531 C C . VAL A 1 69 ? -9.077 -6.143 10.935 1.00 82.38 69 VAL A C 1
ATOM 533 O O . VAL A 1 69 ? -8.332 -6.937 10.368 1.00 82.38 69 VAL A O 1
ATOM 536 N N . TYR A 1 70 ? -8.608 -5.171 11.722 1.00 83.12 70 TYR A N 1
ATOM 537 C CA . TYR A 1 70 ? -7.182 -4.984 12.002 1.00 83.12 70 TYR A CA 1
ATOM 538 C C . TYR A 1 70 ? -6.558 -6.235 12.643 1.00 83.12 70 TYR A C 1
ATOM 540 O O . TYR A 1 70 ? -5.519 -6.698 12.174 1.00 83.12 70 TYR A O 1
ATOM 548 N N . LYS A 1 71 ? -7.227 -6.831 13.642 1.00 83.25 71 LYS A N 1
ATOM 549 C CA . LYS A 1 71 ? -6.806 -8.090 14.282 1.00 83.25 71 LYS A CA 1
ATOM 550 C C . LYS A 1 71 ? -6.677 -9.230 13.275 1.00 83.25 71 LYS A C 1
ATOM 552 O O . LYS A 1 71 ? -5.687 -9.950 13.283 1.00 83.25 71 LYS A O 1
ATOM 557 N N . CYS A 1 72 ? -7.657 -9.378 12.383 1.00 82.06 72 CYS A N 1
ATOM 558 C CA . CYS A 1 72 ? -7.627 -10.418 11.352 1.00 82.06 72 CYS A CA 1
ATOM 559 C C . CYS A 1 72 ? -6.489 -10.215 10.344 1.00 82.06 72 CYS A C 1
ATOM 561 O O . CYS A 1 72 ? -5.928 -11.192 9.860 1.00 82.06 72 CYS A O 1
ATOM 563 N N . LEU A 1 73 ? -6.158 -8.964 10.013 1.00 75.81 73 LEU A N 1
ATOM 564 C CA . LEU A 1 73 ? -5.118 -8.646 9.035 1.00 75.81 73 LEU A CA 1
ATOM 565 C C . LEU A 1 73 ? -3.697 -8.783 9.598 1.00 75.81 73 LEU A C 1
ATOM 567 O O . LEU A 1 73 ? -2.786 -9.096 8.837 1.00 75.81 73 LEU A O 1
ATOM 571 N N . LEU A 1 74 ? -3.493 -8.499 10.890 1.00 81.00 74 LEU A N 1
ATOM 572 C CA . LEU A 1 74 ? -2.152 -8.311 11.466 1.00 81.00 74 LEU A CA 1
ATOM 573 C C . LEU A 1 74 ? -1.857 -9.160 12.712 1.00 81.00 74 LEU A C 1
ATOM 575 O O . LEU A 1 74 ? -0.710 -9.193 13.143 1.00 81.00 74 LEU A O 1
ATOM 579 N N . GLY A 1 75 ? -2.842 -9.877 13.258 1.00 70.44 75 GLY A N 1
ATOM 580 C CA . GLY A 1 75 ? -2.645 -10.867 14.323 1.00 70.44 75 GLY A CA 1
ATOM 581 C C . GLY A 1 75 ? -2.527 -10.332 15.758 1.00 70.44 75 GLY A C 1
ATOM 582 O O . GLY A 1 75 ? -2.296 -11.141 16.652 1.00 70.44 75 GLY A O 1
ATOM 583 N N . ASP A 1 76 ? -2.700 -9.023 15.987 1.00 54.94 76 ASP A N 1
AT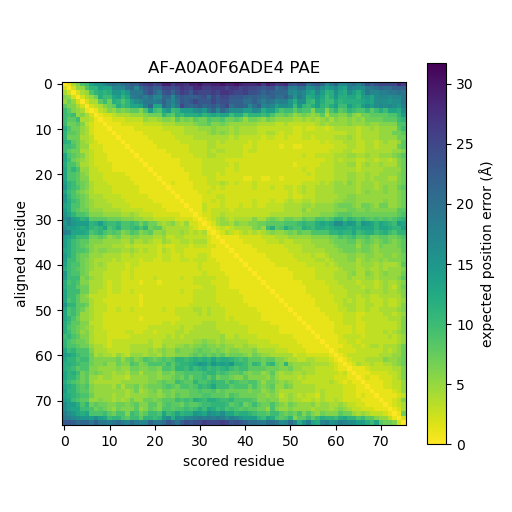OM 584 C CA . ASP A 1 76 ? -2.678 -8.370 17.322 1.00 54.94 76 ASP A CA 1
ATOM 585 C C . ASP A 1 76 ? -4.054 -8.355 18.023 1.00 54.94 76 ASP A C 1
ATOM 587 O O . ASP A 1 76 ? -5.072 -8.033 17.373 1.00 54.94 76 ASP A O 1
#